Protein AF-A0AAW4BIM4-F1 (afdb_monomer)

Sequence (90 aa):
MIDETNPAGRLHKILATAREQSDKKSVRDVWAYALNVEPNDAEVTKAVVELYSLTHEIQSLIKMKEGLNHDLYLSSFSRIERALIPLNLA

Nearest PDB structures (foldseek):
  8e0m-assembly1_C  TM=4.674E-01  e=5.020E+00  synthetic construct
  4zb6-assembly2_C  TM=3.602E-01  e=6.937E+00  Phanerodontia chrysosporium

Organism: Vibrio anguillarum (NCBI:txid55601)

Radius of gyration: 13.97 Å; Cα contacts (8 Å, |Δi|>4): 66; chains: 1; bounding box: 35×28×3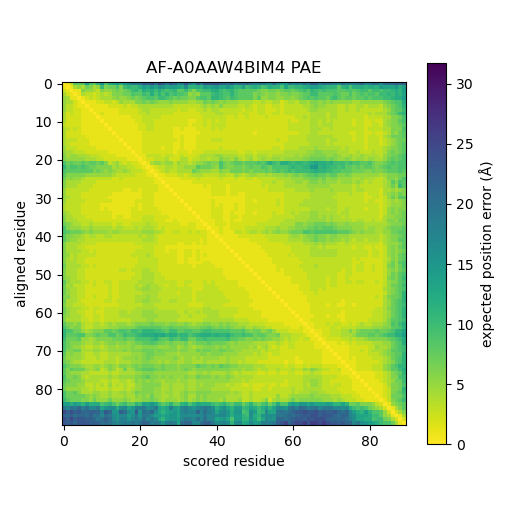8 Å

Solvent-accessible surface area (backbone atoms only — not comparable to full-atom values): 5334 Å² total; per-residue (Å²): 134,79,59,60,90,42,70,65,28,41,52,49,51,35,54,49,51,36,66,72,47,65,89,86,54,53,71,50,54,35,48,8,61,37,68,72,48,62,79,44,72,67,55,35,50,52,53,44,53,51,51,50,50,52,55,53,52,47,53,52,59,54,70,70,43,82,96,56,67,55,67,74,74,51,64,59,48,71,58,54,50,62,71,51,52,79,64,81,76,118

pLDDT: mean 87.67, std 9.84, range [42.22, 96.31]

Foldseek 3Di:
DQPCVDLVSVLVQLVVQLVPDDPPDQNLVSQCRSQVHDSDPVGSLVSLVVSLVSLVVVLVVQVPDPPDPSCVVCVCSVVVNVVSPPDPSD

Structure (mmCIF, N/CA/C/O backbone):
data_AF-A0AAW4BIM4-F1
#
_entry.id   AF-A0AAW4BIM4-F1
#
loop_
_atom_site.group_PDB
_atom_site.id
_atom_site.type_symbol
_atom_site.label_atom_id
_atom_site.label_alt_id
_atom_site.label_comp_id
_atom_site.label_asym_id
_atom_site.label_entity_id
_atom_site.label_seq_id
_atom_site.pdbx_PDB_ins_code
_atom_site.Cartn_x
_atom_site.Cartn_y
_atom_site.Cartn_z
_atom_site.occupancy
_atom_site.B_iso_or_equiv
_atom_site.auth_seq_id
_atom_site.auth_comp_id
_atom_site.auth_asym_id
_atom_site.auth_atom_id
_atom_site.pdbx_PDB_model_num
ATOM 1 N N . MET A 1 1 ? -14.415 14.009 -4.359 1.00 66.75 1 MET A N 1
ATOM 2 C CA . MET A 1 1 ? -12.964 14.226 -4.524 1.00 66.75 1 MET A CA 1
ATOM 3 C C . MET A 1 1 ? -12.281 13.545 -3.358 1.00 66.75 1 MET A C 1
ATOM 5 O O . MET A 1 1 ? -12.741 13.726 -2.238 1.00 66.75 1 MET A O 1
ATOM 9 N N . ILE A 1 2 ? -11.299 12.688 -3.622 1.00 76.12 2 ILE A N 1
ATOM 10 C CA . ILE A 1 2 ? -10.542 12.015 -2.563 1.00 76.12 2 ILE A CA 1
ATOM 11 C C . ILE A 1 2 ? -9.493 13.005 -2.073 1.00 76.12 2 ILE A C 1
ATOM 13 O O . ILE A 1 2 ? -8.787 13.600 -2.880 1.00 76.12 2 ILE A O 1
ATOM 17 N N . ASP A 1 3 ? -9.443 13.219 -0.765 1.00 81.12 3 ASP A N 1
ATOM 18 C CA . ASP A 1 3 ? -8.461 14.101 -0.149 1.00 81.12 3 ASP A CA 1
ATOM 19 C C . ASP A 1 3 ? -7.118 13.374 -0.023 1.00 81.12 3 ASP A C 1
ATOM 21 O O . ASP A 1 3 ? -6.938 12.529 0.851 1.00 81.12 3 ASP A O 1
ATOM 25 N N . GLU A 1 4 ? -6.179 13.704 -0.908 1.00 82.12 4 GLU A N 1
ATOM 26 C CA . GLU A 1 4 ? -4.834 13.121 -0.944 1.00 82.12 4 GLU A CA 1
ATOM 27 C C . GLU A 1 4 ? -3.903 13.654 0.157 1.00 82.12 4 GLU A C 1
ATOM 29 O O . GLU A 1 4 ? -2.769 13.192 0.268 1.00 82.12 4 GLU A O 1
ATOM 34 N N . THR A 1 5 ? -4.345 14.618 0.972 1.00 82.75 5 THR A N 1
ATOM 35 C CA . THR A 1 5 ? -3.526 15.158 2.068 1.00 82.75 5 THR A CA 1
ATOM 36 C C . THR A 1 5 ? -3.524 14.250 3.296 1.00 82.75 5 THR A C 1
ATOM 38 O O . THR A 1 5 ? -2.608 14.329 4.115 1.00 82.75 5 THR A O 1
ATOM 41 N N . ASN A 1 6 ? -4.496 13.335 3.403 1.00 85.25 6 ASN A N 1
ATOM 42 C CA . ASN A 1 6 ? -4.560 12.350 4.477 1.00 85.25 6 ASN A CA 1
ATOM 43 C C . ASN A 1 6 ? -4.052 10.956 4.036 1.00 85.25 6 ASN A C 1
ATOM 45 O O . ASN A 1 6 ? -4.085 10.619 2.846 1.00 85.25 6 ASN A O 1
ATOM 49 N N . PRO A 1 7 ? -3.615 10.108 4.989 1.00 87.25 7 PRO A N 1
ATOM 50 C CA . PRO A 1 7 ? -3.087 8.770 4.711 1.00 87.25 7 PRO A CA 1
ATOM 51 C C . PRO A 1 7 ? -3.978 7.887 3.8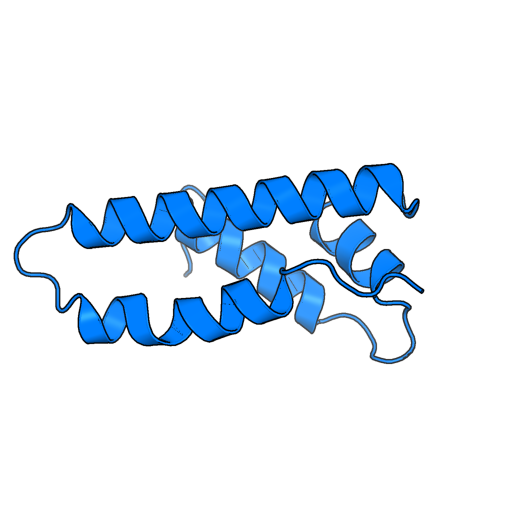23 1.00 87.25 7 PRO A C 1
ATOM 53 O O . PRO A 1 7 ? -3.477 7.232 2.909 1.00 87.25 7 PRO A O 1
ATOM 56 N N . ALA A 1 8 ? -5.298 7.896 4.036 1.00 87.75 8 ALA A N 1
ATOM 57 C CA . ALA A 1 8 ? -6.227 7.061 3.274 1.00 87.75 8 ALA A CA 1
ATOM 58 C C . ALA A 1 8 ? -6.335 7.502 1.808 1.00 87.75 8 ALA A C 1
ATOM 60 O O . ALA A 1 8 ? -6.362 6.659 0.910 1.00 87.75 8 ALA A O 1
ATOM 61 N N . GLY A 1 9 ? -6.343 8.812 1.547 1.00 89.56 9 GLY A N 1
ATOM 62 C CA . GLY A 1 9 ? -6.315 9.329 0.182 1.00 89.56 9 GLY A CA 1
ATOM 63 C C . GLY A 1 9 ? -4.998 9.045 -0.532 1.00 89.56 9 GLY A C 1
ATOM 64 O O . GLY A 1 9 ? -5.017 8.653 -1.700 1.00 89.56 9 GLY A O 1
ATOM 65 N N . ARG A 1 10 ? -3.861 9.144 0.174 1.00 89.88 10 ARG A N 1
ATOM 66 C CA . ARG A 1 10 ? -2.547 8.750 -0.369 1.00 89.88 10 ARG A CA 1
ATOM 67 C C . ARG A 1 10 ? -2.514 7.270 -0.746 1.00 89.88 10 ARG A C 1
ATOM 69 O O . ARG A 1 10 ? -2.115 6.947 -1.862 1.00 89.88 10 ARG A O 1
ATOM 76 N N . LEU A 1 11 ? -2.984 6.385 0.139 1.00 90.56 11 LEU A N 1
ATOM 77 C CA . LEU A 1 11 ? -3.081 4.950 -0.143 1.00 90.56 11 LEU A CA 1
ATOM 78 C C . LEU A 1 11 ? -3.971 4.687 -1.363 1.00 90.56 11 LEU A C 1
ATOM 80 O O . LEU A 1 11 ? -3.574 3.954 -2.266 1.00 90.56 11 LEU A O 1
ATOM 84 N N . HIS A 1 12 ? -5.145 5.322 -1.429 1.00 90.94 12 HIS A N 1
ATOM 85 C CA . HIS A 1 12 ? -6.036 5.183 -2.579 1.00 90.94 12 HIS A CA 1
ATOM 86 C C . HIS A 1 12 ? -5.346 5.592 -3.885 1.00 90.94 12 HIS A C 1
ATOM 88 O O . HIS A 1 12 ? -5.441 4.863 -4.869 1.00 90.94 12 HIS A O 1
ATOM 94 N N . LYS A 1 13 ? -4.647 6.734 -3.905 1.00 92.69 13 LYS A N 1
ATOM 95 C CA . LYS A 1 13 ? -3.917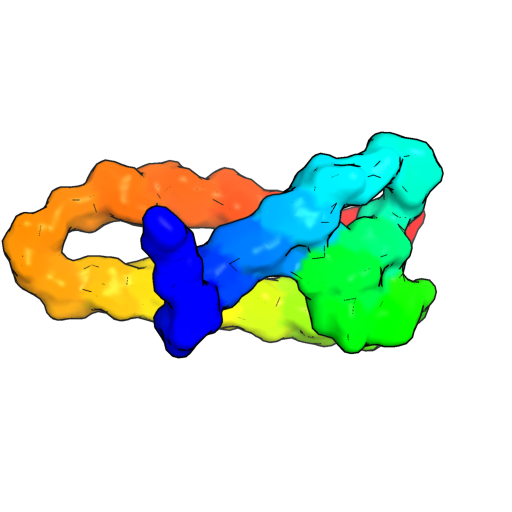 7.203 -5.090 1.00 92.69 13 LYS A CA 1
ATOM 96 C C . LYS A 1 13 ? -2.889 6.175 -5.555 1.00 92.69 13 LYS A C 1
ATOM 98 O O . LYS A 1 13 ? -2.892 5.819 -6.724 1.00 92.69 13 LYS A O 1
ATOM 103 N N . ILE A 1 14 ? -2.061 5.662 -4.645 1.00 92.81 14 ILE A N 1
ATOM 104 C CA . ILE A 1 14 ? -1.024 4.670 -4.968 1.00 92.81 14 ILE A CA 1
ATOM 105 C C . ILE A 1 14 ? -1.652 3.405 -5.571 1.00 92.81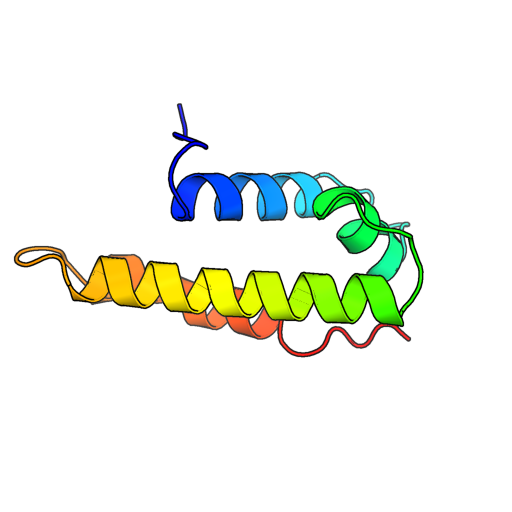 14 ILE A C 1
ATOM 107 O O . ILE A 1 14 ? -1.226 2.943 -6.629 1.00 92.81 14 ILE A O 1
ATOM 111 N N . LEU A 1 15 ? -2.703 2.874 -4.939 1.00 90.94 15 LEU A N 1
ATOM 112 C CA . LEU A 1 15 ? -3.394 1.675 -5.422 1.00 90.94 15 LEU A CA 1
ATOM 113 C C . LEU A 1 15 ? -4.097 1.907 -6.768 1.00 90.94 15 LEU A C 1
ATOM 115 O O . LEU A 1 15 ? -4.103 1.016 -7.617 1.00 90.94 15 LEU A O 1
ATOM 119 N N . ALA A 1 16 ? -4.673 3.092 -6.983 1.00 92.81 16 ALA A N 1
ATOM 120 C CA . ALA A 1 16 ? -5.279 3.464 -8.258 1.00 92.81 16 ALA A CA 1
ATOM 121 C C . ALA A 1 16 ? -4.225 3.531 -9.372 1.00 92.81 16 ALA A C 1
ATOM 123 O O . ALA A 1 16 ? -4.410 2.896 -10.408 1.00 92.81 16 ALA A O 1
ATOM 124 N N . THR A 1 17 ? -3.090 4.190 -9.120 1.00 93.94 17 THR A N 1
ATOM 125 C CA . THR A 1 17 ? -1.968 4.275 -10.065 1.00 93.94 17 THR A CA 1
ATOM 126 C C . THR A 1 17 ? -1.428 2.895 -10.439 1.00 93.94 17 THR A C 1
ATOM 128 O O . THR A 1 17 ? -1.157 2.642 -11.614 1.00 93.94 17 THR A O 1
ATOM 131 N N . ALA A 1 18 ? -1.294 1.990 -9.461 1.00 91.94 18 ALA A N 1
ATOM 132 C CA . ALA A 1 18 ? -0.866 0.612 -9.702 1.00 91.94 18 ALA A CA 1
ATOM 133 C C . ALA A 1 18 ? -1.880 -0.158 -10.565 1.00 91.94 18 ALA A C 1
ATOM 135 O O . ALA A 1 18 ? -1.496 -0.832 -11.517 1.00 91.94 18 ALA A O 1
ATOM 136 N N . ARG A 1 19 ? -3.181 -0.016 -10.277 1.00 90.94 19 ARG A N 1
ATOM 137 C CA . ARG A 1 19 ? -4.269 -0.673 -11.021 1.00 90.94 19 ARG A CA 1
ATOM 138 C C . ARG A 1 19 ? -4.400 -0.182 -12.465 1.00 90.94 19 ARG A C 1
ATOM 140 O O . ARG A 1 19 ? -4.851 -0.933 -13.318 1.00 90.94 19 ARG A O 1
ATOM 147 N N . GLU A 1 20 ? -4.058 1.072 -12.735 1.00 93.50 20 GLU A N 1
ATOM 148 C CA . GLU A 1 20 ? -4.111 1.660 -14.081 1.00 93.50 20 GLU A CA 1
ATOM 149 C C . GLU A 1 20 ? -2.961 1.195 -14.991 1.00 93.50 20 GLU A C 1
ATOM 151 O O . GLU A 1 20 ? -2.957 1.492 -16.187 1.00 93.50 20 GLU A O 1
ATOM 156 N N . GLN A 1 21 ? -1.984 0.457 -14.453 1.00 92.81 21 GLN A N 1
ATOM 157 C CA . GLN A 1 21 ? -0.907 -0.106 -15.256 1.00 92.81 21 GLN A CA 1
ATOM 158 C C . GLN A 1 21 ? -1.381 -1.286 -16.111 1.00 92.81 21 GLN A C 1
ATOM 160 O O . GLN A 1 21 ? -2.289 -2.028 -15.757 1.00 92.81 21 GLN A O 1
ATOM 165 N N . SER A 1 22 ? -0.721 -1.468 -17.255 1.00 89.12 22 SER A N 1
ATOM 166 C CA . SER A 1 22 ? -0.964 -2.597 -18.156 1.00 89.12 22 SER A CA 1
ATOM 167 C C . SER A 1 22 ? -0.588 -3.931 -17.511 1.00 89.12 22 SER A C 1
ATOM 169 O O . SER A 1 22 ? 0.520 -4.062 -16.991 1.00 89.12 22 SER A O 1
ATOM 171 N N . ASP A 1 23 ? -1.431 -4.950 -17.700 1.00 84.88 23 ASP A N 1
ATOM 172 C CA . ASP A 1 23 ? -1.190 -6.340 -17.274 1.00 84.88 23 ASP A CA 1
ATOM 173 C C . ASP A 1 23 ? 0.063 -6.979 -17.908 1.00 84.88 23 ASP A C 1
ATOM 175 O O . ASP A 1 23 ? 0.488 -8.060 -17.513 1.00 84.88 23 ASP A O 1
ATOM 179 N N . LYS A 1 24 ? 0.664 -6.334 -18.919 1.00 89.94 24 LYS A N 1
ATOM 180 C CA . LYS A 1 24 ? 1.917 -6.786 -19.549 1.00 89.94 24 LYS A CA 1
ATOM 181 C C . LYS A 1 24 ? 3.174 -6.360 -18.785 1.00 89.94 24 LYS A C 1
ATOM 183 O O . LYS A 1 24 ? 4.258 -6.825 -19.130 1.00 89.94 24 LYS A O 1
ATOM 188 N N . LYS A 1 25 ? 3.066 -5.429 -17.830 1.00 90.69 25 LYS A N 1
ATOM 189 C CA . LYS A 1 25 ? 4.206 -4.982 -17.020 1.00 90.69 25 LYS A CA 1
ATOM 190 C C . LYS A 1 25 ? 4.499 -5.994 -15.919 1.00 90.69 25 LYS A C 1
ATOM 192 O O . LYS A 1 25 ? 3.584 -6.614 -15.382 1.00 90.69 25 LYS A O 1
ATOM 197 N N . SER A 1 26 ? 5.773 -6.125 -15.555 1.00 90.56 26 SER A N 1
ATOM 198 C CA . SER A 1 26 ? 6.129 -6.900 -14.371 1.00 90.56 26 SER A CA 1
ATOM 199 C C . SER A 1 26 ? 5.567 -6.224 -13.119 1.00 90.56 26 SER A C 1
ATOM 201 O O . SER A 1 26 ? 5.435 -4.999 -13.061 1.00 90.56 26 SER A O 1
ATOM 203 N N . VAL A 1 27 ? 5.268 -7.019 -12.094 1.00 88.50 27 VAL A N 1
ATOM 204 C CA . VAL A 1 27 ? 4.798 -6.518 -10.795 1.00 88.50 27 VAL A CA 1
ATOM 205 C C . VAL A 1 27 ? 5.759 -5.467 -10.230 1.00 88.50 27 VAL A C 1
ATOM 207 O O . VAL A 1 27 ? 5.323 -4.437 -9.716 1.00 88.50 27 VAL A O 1
ATOM 210 N N . ARG A 1 28 ? 7.068 -5.686 -10.392 1.00 91.50 28 ARG A N 1
ATOM 211 C CA . ARG A 1 28 ? 8.109 -4.737 -9.997 1.00 91.50 28 ARG A CA 1
ATOM 212 C C . ARG A 1 28 ? 7.969 -3.392 -10.705 1.00 91.50 28 ARG A C 1
ATOM 214 O O . ARG A 1 28 ? 7.995 -2.369 -10.033 1.00 91.50 28 ARG A O 1
ATOM 221 N N . ASP A 1 29 ? 7.781 -3.379 -12.024 1.00 93.25 29 ASP A N 1
ATOM 222 C CA . ASP A 1 29 ? 7.658 -2.131 -12.793 1.00 93.25 29 ASP A CA 1
ATOM 223 C C . ASP A 1 29 ? 6.374 -1.370 -12.445 1.00 93.25 29 ASP A C 1
ATOM 225 O O . ASP A 1 29 ? 6.355 -0.138 -12.435 1.00 93.25 29 ASP A O 1
ATOM 229 N N . VAL A 1 30 ? 5.293 -2.099 -12.150 1.00 93.31 30 VAL A N 1
ATOM 230 C CA . VAL A 1 30 ? 4.027 -1.513 -11.693 1.00 93.31 30 VAL A CA 1
ATOM 231 C C . VAL A 1 30 ? 4.223 -0.793 -10.362 1.00 93.31 30 VAL A C 1
ATOM 233 O O . VAL A 1 30 ? 3.840 0.372 -10.235 1.00 93.31 30 VAL A O 1
ATOM 236 N N . TRP A 1 31 ? 4.846 -1.454 -9.385 1.00 93.12 31 TRP A N 1
ATOM 237 C CA . TRP A 1 31 ? 5.080 -0.860 -8.071 1.00 93.12 31 TRP A CA 1
ATOM 238 C C . TRP A 1 31 ? 6.130 0.243 -8.092 1.00 93.12 31 TRP A C 1
ATOM 240 O O . TRP A 1 31 ? 5.910 1.273 -7.461 1.00 93.12 31 TRP A O 1
ATOM 250 N N . ALA A 1 32 ? 7.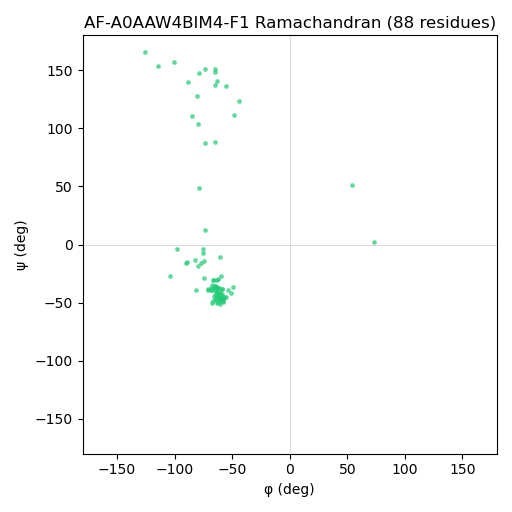206 0.084 -8.864 1.00 94.56 32 ALA A N 1
ATOM 251 C CA . ALA A 1 32 ? 8.201 1.130 -9.082 1.00 94.56 32 ALA A CA 1
ATOM 252 C C . ALA A 1 32 ? 7.549 2.417 -9.606 1.00 94.56 32 ALA A C 1
ATOM 254 O O . ALA A 1 32 ? 7.775 3.500 -9.070 1.00 94.56 32 ALA A O 1
ATOM 255 N N . TYR A 1 33 ? 6.652 2.286 -10.589 1.00 95.56 33 TYR A N 1
ATOM 256 C CA . TYR A 1 33 ? 5.900 3.416 -11.126 1.00 95.56 33 TYR A CA 1
ATOM 257 C C . TYR A 1 33 ? 4.926 4.016 -10.102 1.00 95.56 33 TYR A C 1
ATOM 259 O O . TYR A 1 33 ? 4.910 5.228 -9.901 1.00 95.56 33 TYR A O 1
ATOM 267 N N . ALA A 1 34 ? 4.122 3.185 -9.433 1.00 94.50 34 ALA A N 1
ATOM 268 C CA . ALA A 1 34 ? 3.104 3.656 -8.493 1.00 94.50 34 ALA A CA 1
ATOM 269 C C . ALA A 1 34 ? 3.692 4.326 -7.239 1.00 94.50 34 ALA A C 1
ATOM 271 O O . ALA A 1 34 ? 3.068 5.227 -6.675 1.00 94.50 34 ALA A O 1
ATOM 272 N N . LEU A 1 35 ? 4.880 3.893 -6.815 1.00 93.81 35 LEU A N 1
ATOM 273 C CA . LEU A 1 35 ? 5.599 4.410 -5.648 1.00 93.81 35 LEU A CA 1
ATOM 274 C C . LEU A 1 35 ? 6.669 5.445 -6.015 1.00 93.81 35 LEU A C 1
ATOM 276 O O . LEU A 1 35 ? 7.256 6.041 -5.116 1.00 93.81 35 LEU A O 1
ATOM 280 N N . ASN A 1 36 ? 6.884 5.695 -7.312 1.00 95.50 36 ASN A N 1
ATOM 281 C CA . ASN A 1 36 ? 7.895 6.612 -7.831 1.00 95.50 36 ASN A CA 1
ATOM 282 C C . ASN A 1 36 ? 9.308 6.298 -7.294 1.00 95.50 36 ASN A C 1
ATOM 284 O O . ASN A 1 36 ? 9.995 7.172 -6.762 1.00 95.50 36 ASN A O 1
ATOM 288 N N . VAL A 1 37 ? 9.715 5.033 -7.424 1.00 96.31 37 VAL A N 1
ATOM 289 C CA . VAL A 1 37 ? 11.042 4.522 -7.045 1.00 96.31 37 VAL A CA 1
ATOM 290 C C . VAL A 1 37 ? 11.711 3.815 -8.222 1.00 96.31 37 VAL A C 1
ATOM 292 O O . VAL A 1 37 ? 11.066 3.491 -9.219 1.00 96.31 37 VAL A O 1
ATOM 295 N N . GLU A 1 38 ? 13.012 3.560 -8.108 1.00 95.12 38 GLU A N 1
ATOM 296 C CA . GLU A 1 38 ? 13.763 2.826 -9.127 1.00 95.12 38 GLU A CA 1
ATOM 297 C C . GLU A 1 38 ? 13.247 1.382 -9.282 1.00 95.12 38 GLU A C 1
ATOM 299 O O . GLU A 1 38 ? 12.954 0.726 -8.278 1.00 95.12 38 GLU A O 1
ATOM 304 N N . PRO A 1 39 ? 13.176 0.838 -10.514 1.00 92.94 39 PRO A N 1
ATOM 305 C CA . PRO A 1 39 ? 12.633 -0.492 -10.796 1.00 92.94 39 PRO A CA 1
ATOM 306 C C . PRO A 1 39 ? 13.632 -1.617 -10.481 1.00 92.94 39 PRO A C 1
ATOM 308 O O . PRO A 1 39 ? 13.865 -2.514 -11.290 1.00 92.94 39 PRO A O 1
ATOM 311 N N . ASN A 1 40 ? 14.237 -1.574 -9.294 1.00 92.38 40 ASN A N 1
ATOM 312 C CA . ASN A 1 40 ? 15.077 -2.638 -8.758 1.00 92.38 40 ASN A CA 1
ATOM 313 C C . ASN A 1 40 ? 14.437 -3.255 -7.509 1.00 92.38 40 ASN A C 1
ATOM 315 O O . ASN A 1 40 ? 13.669 -2.611 -6.794 1.00 92.38 40 ASN A O 1
ATOM 319 N N . ASP A 1 41 ? 14.765 -4.517 -7.248 1.00 89.38 41 ASP A N 1
ATOM 320 C CA . ASP A 1 41 ? 14.064 -5.322 -6.248 1.00 89.38 41 ASP A CA 1
ATOM 321 C C . ASP A 1 41 ? 14.211 -4.754 -4.831 1.00 89.38 41 ASP A C 1
ATOM 323 O O . ASP A 1 41 ? 13.259 -4.794 -4.054 1.00 89.38 41 ASP A O 1
ATOM 327 N N . ALA A 1 42 ? 15.376 -4.191 -4.495 1.00 91.31 42 ALA A N 1
ATOM 328 C CA . ALA A 1 42 ? 15.644 -3.641 -3.171 1.00 91.31 42 ALA A CA 1
ATOM 329 C C . ALA A 1 42 ? 14.801 -2.387 -2.889 1.00 91.31 42 ALA A C 1
ATOM 331 O O . ALA A 1 42 ? 14.118 -2.329 -1.864 1.00 91.31 42 ALA A O 1
ATOM 332 N N . GLU A 1 43 ? 14.802 -1.416 -3.808 1.00 93.75 43 GLU A N 1
ATOM 333 C CA . GLU A 1 43 ? 14.028 -0.175 -3.667 1.00 93.75 43 GLU A CA 1
ATOM 334 C C . GLU A 1 43 ? 12.522 -0.448 -3.684 1.00 93.75 43 GLU A C 1
ATOM 336 O O . GLU A 1 43 ? 11.792 0.042 -2.820 1.00 93.75 43 GLU A O 1
ATOM 341 N N . VAL A 1 44 ? 12.053 -1.301 -4.601 1.00 93.44 44 VAL A N 1
ATOM 342 C CA . VAL A 1 44 ? 10.634 -1.673 -4.675 1.00 93.44 44 VAL A CA 1
ATOM 343 C C . VAL A 1 44 ? 10.193 -2.406 -3.410 1.00 93.44 44 VAL A C 1
ATOM 345 O O . VAL A 1 44 ? 9.158 -2.065 -2.843 1.00 93.44 44 VAL A O 1
ATOM 348 N N . THR A 1 45 ? 10.978 -3.368 -2.917 1.00 90.88 45 THR A N 1
ATOM 349 C CA . THR A 1 45 ? 10.645 -4.094 -1.680 1.00 90.88 45 THR A CA 1
ATOM 350 C C . THR A 1 45 ? 10.551 -3.141 -0.496 1.00 90.88 45 THR A C 1
ATOM 352 O O . THR A 1 45 ? 9.574 -3.184 0.252 1.00 90.88 45 THR A O 1
ATOM 355 N N . LYS A 1 46 ? 11.535 -2.249 -0.338 1.00 92.00 46 LYS A N 1
ATOM 356 C CA . LYS A 1 46 ?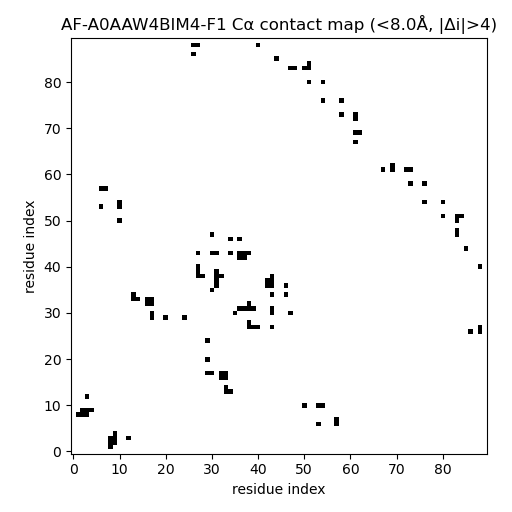 11.537 -1.251 0.734 1.00 92.00 46 LYS A CA 1
ATOM 357 C C . LYS A 1 46 ? 10.290 -0.365 0.668 1.00 92.00 46 LYS A C 1
ATOM 359 O O . LYS A 1 46 ? 9.588 -0.230 1.668 1.00 92.00 46 LYS A O 1
ATOM 364 N N . ALA A 1 47 ? 9.971 0.168 -0.510 1.00 92.88 47 ALA A N 1
ATOM 365 C CA . ALA A 1 47 ? 8.814 1.037 -0.700 1.00 92.88 47 ALA A CA 1
ATOM 366 C C . ALA A 1 47 ? 7.475 0.308 -0.456 1.00 92.88 47 ALA A C 1
ATOM 368 O O . ALA A 1 47 ? 6.546 0.878 0.118 1.00 92.88 47 ALA A O 1
ATOM 369 N N . VAL A 1 48 ? 7.368 -0.973 -0.825 1.00 91.44 48 VAL A N 1
ATOM 370 C CA . VAL A 1 48 ? 6.176 -1.796 -0.552 1.00 91.44 48 VAL A CA 1
ATOM 371 C C . VAL A 1 48 ? 6.020 -2.084 0.947 1.00 91.44 48 VAL A C 1
ATOM 373 O O . VAL A 1 48 ? 4.902 -2.049 1.461 1.00 91.44 48 VAL A O 1
ATOM 376 N N . VAL A 1 49 ? 7.115 -2.301 1.682 1.00 90.38 49 VAL A N 1
ATOM 377 C CA . VAL A 1 49 ? 7.085 -2.449 3.151 1.00 90.38 49 VAL A CA 1
ATOM 378 C C . VAL A 1 49 ? 6.647 -1.147 3.836 1.00 90.38 49 VAL A C 1
ATOM 380 O O . VAL A 1 49 ? 5.862 -1.172 4.790 1.00 90.38 49 VAL A O 1
ATOM 383 N N . GLU A 1 50 ? 7.091 0.005 3.337 1.00 90.62 50 GLU A N 1
ATOM 384 C CA . GLU A 1 50 ? 6.620 1.312 3.812 1.00 90.62 50 GLU A CA 1
ATOM 385 C C . GLU A 1 50 ? 5.116 1.501 3.535 1.00 90.62 50 GLU A C 1
ATOM 387 O O . GLU A 1 50 ? 4.370 1.927 4.420 1.00 90.62 50 GLU A O 1
ATOM 392 N N . LEU A 1 51 ? 4.628 1.090 2.358 1.00 91.69 51 LEU A N 1
ATOM 393 C CA . LEU A 1 51 ? 3.199 1.101 2.023 1.00 91.69 51 LEU A CA 1
ATOM 394 C C . LEU A 1 51 ? 2.369 0.165 2.920 1.00 91.69 51 LEU A C 1
ATOM 396 O O . LEU A 1 51 ? 1.253 0.504 3.330 1.00 91.69 51 LEU A O 1
ATOM 400 N N . TYR A 1 52 ? 2.912 -1.004 3.261 1.00 90.06 52 TYR A N 1
ATOM 401 C CA . TYR A 1 52 ? 2.304 -1.909 4.235 1.00 90.06 52 TYR A CA 1
ATOM 402 C C . TYR A 1 52 ? 2.185 -1.235 5.609 1.00 90.06 52 TYR A C 1
ATOM 404 O O . TYR A 1 52 ? 1.133 -1.291 6.244 1.00 90.06 52 TYR A O 1
ATOM 412 N N . SER A 1 53 ? 3.218 -0.508 6.032 1.00 88.50 53 SER A N 1
ATOM 413 C CA . SER A 1 53 ? 3.218 0.235 7.299 1.00 88.50 53 SER A CA 1
ATOM 414 C C . SER A 1 53 ? 2.170 1.359 7.308 1.00 88.50 53 SER A C 1
ATOM 416 O O . SER A 1 53 ? 1.416 1.486 8.273 1.00 88.50 53 SER A O 1
ATOM 418 N N . LEU A 1 54 ? 2.026 2.100 6.200 1.00 90.00 54 LEU A N 1
ATOM 419 C CA . LEU A 1 54 ? 0.962 3.099 6.013 1.00 90.00 54 LEU A CA 1
ATOM 420 C C . LEU A 1 54 ? -0.440 2.476 6.135 1.00 90.00 54 LEU A C 1
ATOM 422 O O . LEU A 1 54 ? -1.352 3.064 6.717 1.00 90.00 54 LEU A O 1
ATOM 426 N N . THR A 1 55 ? -0.611 1.261 5.611 1.00 91.38 55 THR A N 1
ATOM 427 C CA . THR A 1 55 ? -1.873 0.512 5.692 1.00 91.38 55 THR A CA 1
ATOM 428 C C . THR A 1 55 ? -2.243 0.194 7.149 1.00 91.38 55 THR A C 1
ATOM 430 O O . THR A 1 55 ? -3.412 0.302 7.523 1.00 91.38 55 THR A O 1
ATOM 433 N N . HIS A 1 56 ? -1.266 -0.125 8.003 1.00 90.62 56 HIS A N 1
ATOM 434 C CA . HIS A 1 56 ? -1.470 -0.331 9.448 1.00 90.62 56 HIS A CA 1
ATOM 435 C C . HIS A 1 56 ? -1.773 0.960 10.213 1.00 90.62 56 HIS A C 1
ATOM 437 O O . HIS A 1 56 ? -2.625 0.971 11.109 1.00 90.62 56 HIS A O 1
ATOM 443 N N . GLU A 1 57 ? -1.123 2.064 9.843 1.00 91.00 57 GLU A N 1
ATOM 444 C CA . GLU A 1 57 ? -1.390 3.379 10.430 1.00 91.00 57 GLU A CA 1
ATOM 445 C C . GLU A 1 57 ? -2.846 3.803 10.187 1.00 91.00 57 GLU A C 1
ATOM 447 O O . GLU A 1 57 ? -3.555 4.173 11.124 1.00 91.00 57 GLU A O 1
ATOM 452 N N . ILE A 1 58 ? -3.342 3.651 8.953 1.00 92.56 58 ILE A N 1
ATOM 453 C CA . ILE A 1 58 ? -4.734 3.973 8.606 1.00 92.56 58 ILE A CA 1
ATOM 454 C C . ILE A 1 58 ? -5.720 3.132 9.426 1.00 92.56 58 ILE A C 1
ATOM 456 O O . ILE A 1 58 ? -6.700 3.669 9.943 1.00 92.56 58 ILE A O 1
ATOM 460 N N . GLN A 1 59 ? -5.469 1.829 9.589 1.00 93.81 59 GLN A N 1
ATOM 461 C CA . GLN A 1 59 ? -6.322 0.971 10.421 1.00 93.81 59 GLN A CA 1
ATOM 462 C C . GLN A 1 59 ? -6.351 1.434 11.876 1.00 93.81 59 GLN A C 1
ATOM 464 O O . GLN A 1 59 ? -7.414 1.440 12.499 1.00 93.81 59 GLN A O 1
ATOM 469 N N . SER A 1 60 ? -5.203 1.843 12.415 1.00 92.31 60 SER A N 1
ATOM 470 C CA . SER A 1 60 ? -5.106 2.391 13.771 1.00 92.31 60 SER A CA 1
ATOM 471 C C . SER A 1 60 ? -5.922 3.679 13.906 1.00 92.31 60 SER A C 1
ATOM 473 O O . SER A 1 60 ? -6.729 3.796 14.826 1.00 92.31 60 SER A O 1
ATOM 475 N N . LEU A 1 61 ? -5.815 4.597 12.938 1.00 90.81 61 LEU A N 1
ATOM 476 C CA . LEU A 1 61 ? -6.601 5.836 12.905 1.00 90.81 61 LEU A CA 1
ATOM 477 C C . LEU A 1 61 ? -8.115 5.581 12.826 1.00 90.81 61 LEU A C 1
ATOM 479 O O . LEU A 1 61 ? -8.891 6.299 13.455 1.00 90.81 61 LEU A O 1
ATOM 483 N N . ILE A 1 62 ? -8.549 4.561 12.078 1.00 91.94 62 ILE A N 1
ATOM 484 C CA . ILE A 1 62 ? -9.960 4.150 12.007 1.00 91.94 62 ILE A CA 1
ATOM 485 C C . ILE A 1 62 ? -10.439 3.642 13.372 1.00 91.94 62 ILE A C 1
ATOM 487 O O . ILE A 1 62 ? -11.493 4.071 13.841 1.00 91.94 62 ILE A O 1
ATOM 491 N N . LYS A 1 63 ? -9.655 2.778 14.029 1.00 92.50 63 LYS A N 1
ATOM 492 C CA . LYS A 1 63 ? -9.986 2.199 15.345 1.00 92.50 63 LYS A CA 1
ATOM 493 C C . LYS A 1 63 ? -10.083 3.252 16.453 1.00 92.50 63 LYS A C 1
ATOM 495 O O . LYS A 1 63 ? -10.865 3.081 17.380 1.00 92.50 63 LYS A O 1
ATOM 500 N N . MET A 1 64 ? -9.323 4.343 16.351 1.00 92.44 64 MET A N 1
ATOM 501 C CA . MET A 1 64 ? -9.358 5.454 17.311 1.00 92.44 64 MET A CA 1
ATOM 502 C C . MET A 1 64 ? -10.604 6.345 17.188 1.00 92.44 64 MET A C 1
ATOM 504 O O . MET A 1 64 ? -10.862 7.149 18.081 1.00 92.44 64 MET A O 1
ATOM 508 N N . LYS A 1 65 ? -11.379 6.246 16.098 1.00 91.88 65 LYS A N 1
ATOM 509 C CA . LYS A 1 65 ? -12.604 7.037 15.927 1.00 91.88 65 LYS A CA 1
ATOM 510 C C . LYS A 1 65 ? -13.790 6.352 16.596 1.00 91.88 65 LYS A C 1
ATOM 512 O O . LYS A 1 65 ? -14.282 5.332 16.110 1.00 91.88 65 LYS A O 1
ATOM 517 N N . GLU A 1 66 ? -14.272 6.952 17.679 1.00 91.44 66 GLU A N 1
ATOM 518 C CA . GLU A 1 66 ? -15.505 6.539 18.350 1.00 91.44 66 GLU A CA 1
ATOM 519 C C . GLU A 1 66 ? -16.736 6.742 17.451 1.00 91.44 66 GLU A C 1
ATOM 521 O O . GLU A 1 66 ?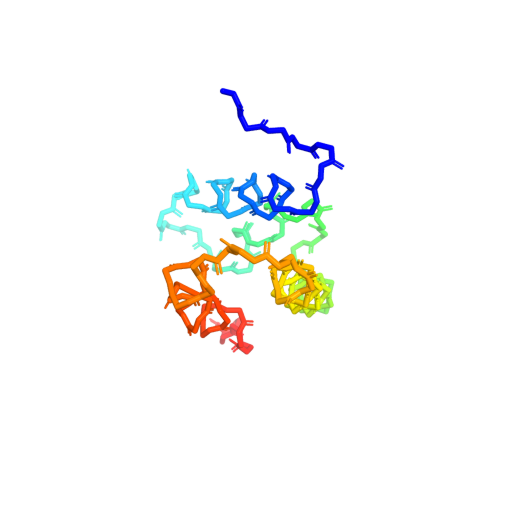 -16.781 7.645 16.613 1.00 91.44 66 GLU A O 1
ATOM 526 N N . GLY A 1 67 ? -17.743 5.877 17.607 1.00 89.62 67 GLY A N 1
ATOM 527 C CA . GLY A 1 67 ? -19.001 5.946 16.850 1.00 89.62 67 GLY A CA 1
ATOM 528 C C . GLY A 1 67 ? -18.906 5.521 15.378 1.00 89.62 67 GLY A C 1
ATOM 529 O O . GLY A 1 67 ? -19.905 5.568 14.662 1.00 89.62 67 GLY A O 1
ATOM 530 N N . LEU A 1 68 ? -17.731 5.092 14.912 1.00 90.31 68 LEU A N 1
ATOM 531 C CA . LEU A 1 68 ? -17.525 4.602 13.554 1.00 90.31 68 LEU A CA 1
ATOM 532 C C . LEU A 1 68 ? -17.808 3.094 13.482 1.00 90.31 68 LEU A C 1
ATOM 534 O O . LEU A 1 68 ? -17.437 2.340 14.377 1.00 90.31 68 LEU A O 1
ATOM 538 N N . ASN A 1 69 ? -18.450 2.632 12.407 1.00 91.88 69 ASN A N 1
ATOM 539 C CA . ASN A 1 69 ? -18.656 1.200 12.179 1.00 91.88 69 ASN A CA 1
ATOM 540 C C . ASN A 1 69 ? -17.327 0.551 11.756 1.00 91.88 69 ASN A C 1
ATOM 542 O O . ASN A 1 69 ? -17.005 0.494 10.569 1.00 91.88 69 ASN A O 1
ATOM 546 N N . HIS A 1 70 ? -16.522 0.124 12.728 1.00 93.19 70 HIS A N 1
ATOM 547 C CA . HIS A 1 70 ? -15.179 -0.403 12.475 1.00 93.19 70 HIS A CA 1
ATOM 548 C C . HIS A 1 70 ? -15.191 -1.621 11.551 1.00 93.19 70 HIS A C 1
ATOM 550 O O . HIS A 1 70 ? -14.345 -1.691 10.664 1.00 93.19 70 HIS A O 1
ATOM 556 N N . ASP A 1 71 ? -16.173 -2.516 11.675 1.00 91.44 71 ASP A N 1
ATOM 557 C CA . ASP A 1 71 ? -16.283 -3.708 10.826 1.00 91.44 71 ASP A CA 1
ATOM 558 C C . ASP A 1 71 ? -16.400 -3.339 9.346 1.00 91.44 71 ASP A C 1
ATOM 560 O O . ASP A 1 71 ? -15.678 -3.876 8.502 1.00 91.44 71 ASP A O 1
ATOM 564 N N . LEU A 1 72 ? -17.259 -2.366 9.026 1.00 90.75 72 LEU A N 1
ATOM 565 C CA . LEU A 1 72 ? -17.437 -1.891 7.658 1.00 90.75 72 LEU A CA 1
ATOM 566 C C . LEU A 1 72 ? -16.129 -1.324 7.091 1.00 90.75 72 LEU A C 1
ATOM 568 O O . LEU A 1 72 ? -15.705 -1.722 6.005 1.00 90.75 72 LEU A O 1
ATOM 572 N N . TYR A 1 73 ? -15.483 -0.417 7.826 1.00 89.06 73 TYR A N 1
ATOM 573 C CA . TYR A 1 73 ? -14.299 0.298 7.341 1.00 89.06 73 TYR A CA 1
ATOM 574 C C . TYR A 1 73 ? -13.031 -0.565 7.317 1.00 89.06 73 TYR A C 1
ATOM 576 O O . TYR A 1 73 ? -12.165 -0.344 6.473 1.00 89.06 73 TYR A O 1
ATOM 584 N N . LEU A 1 74 ? -12.921 -1.560 8.199 1.00 91.62 74 LEU A N 1
ATOM 585 C CA . LEU A 1 74 ? -11.763 -2.456 8.266 1.00 91.62 74 LEU A CA 1
ATOM 586 C C . LEU A 1 74 ? -11.914 -3.703 7.379 1.00 91.62 74 LEU A C 1
ATOM 588 O O . LEU A 1 74 ? -10.911 -4.339 7.057 1.00 91.62 74 LEU A O 1
ATOM 592 N N . SER A 1 75 ? -13.129 -4.028 6.918 1.00 92.12 75 SER A N 1
ATOM 593 C CA . SER A 1 75 ? -13.442 -5.248 6.147 1.00 92.12 75 SER A CA 1
ATOM 594 C C . SER A 1 75 ? -12.502 -5.530 4.965 1.00 92.12 75 SER A C 1
ATOM 596 O O . SER A 1 75 ? -12.169 -6.682 4.677 1.00 92.12 75 SER A O 1
ATOM 598 N N . SER A 1 76 ? -12.050 -4.481 4.273 1.00 85.25 76 SER A N 1
ATOM 599 C CA . SER A 1 76 ? -11.256 -4.601 3.044 1.00 85.25 76 SER A CA 1
ATOM 600 C C . SER A 1 76 ? -9.744 -4.668 3.282 1.00 85.25 76 SER A C 1
ATOM 602 O O . SER A 1 76 ? -9.010 -5.081 2.382 1.00 85.25 76 SER A O 1
ATOM 604 N N . PHE A 1 77 ? -9.262 -4.323 4.480 1.00 89.12 77 PHE A N 1
ATOM 605 C CA . PHE A 1 77 ? -7.825 -4.224 4.759 1.00 89.12 77 PHE A CA 1
ATOM 606 C C . PHE A 1 77 ? -7.108 -5.571 4.660 1.00 89.12 77 PHE A C 1
ATOM 608 O O . PHE A 1 77 ? -6.032 -5.635 4.078 1.00 89.12 77 PHE A O 1
ATOM 615 N N . SER A 1 78 ? -7.758 -6.669 5.055 1.00 85.69 78 SER A N 1
ATOM 616 C CA . SER A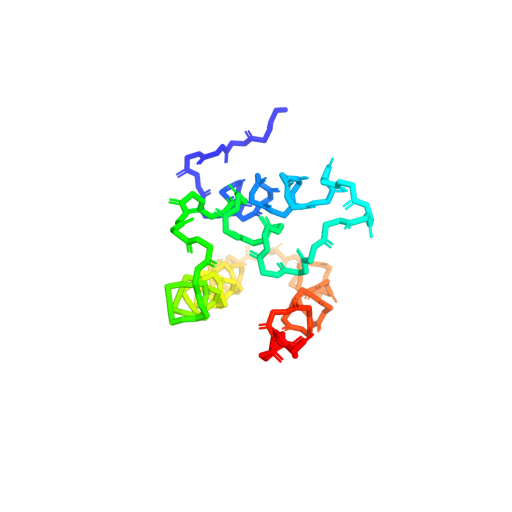 1 78 ? -7.190 -8.021 4.910 1.00 85.69 78 SER A CA 1
ATOM 617 C C . SER A 1 78 ? -6.873 -8.410 3.458 1.00 85.69 78 SER A C 1
ATOM 619 O O . SER A 1 78 ? -6.021 -9.265 3.205 1.00 85.69 78 SER A O 1
ATOM 621 N N . ARG A 1 79 ? -7.588 -7.841 2.476 1.00 85.38 79 ARG A N 1
ATOM 622 C CA . ARG A 1 79 ? -7.321 -8.062 1.046 1.00 85.38 79 ARG A CA 1
ATOM 623 C C . ARG A 1 79 ? -6.183 -7.174 0.557 1.00 85.38 79 ARG A C 1
ATOM 625 O O . ARG A 1 79 ? -5.373 -7.643 -0.231 1.00 85.38 79 ARG A O 1
ATOM 632 N N . ILE A 1 80 ? -6.128 -5.930 1.036 1.00 85.75 80 ILE A N 1
ATOM 633 C CA . ILE A 1 80 ? -5.059 -4.977 0.715 1.00 85.75 80 ILE A CA 1
ATOM 634 C C . ILE A 1 80 ? -3.725 -5.509 1.241 1.00 85.75 80 ILE A C 1
ATOM 636 O O . ILE A 1 80 ? -2.783 -5.643 0.474 1.00 85.75 80 ILE A O 1
ATOM 640 N N . GLU A 1 81 ? -3.664 -5.913 2.509 1.00 85.88 81 GLU A N 1
ATOM 641 C CA . GLU A 1 81 ? -2.455 -6.470 3.124 1.00 85.88 81 GLU A CA 1
ATOM 642 C C . GLU A 1 81 ? -1.941 -7.697 2.368 1.00 85.88 81 GLU A C 1
ATOM 644 O O . GLU A 1 81 ? -0.759 -7.772 2.053 1.00 85.88 81 GLU A O 1
ATOM 649 N N . ARG A 1 82 ? -2.826 -8.627 1.987 1.00 82.44 82 ARG A N 1
ATOM 650 C CA . ARG A 1 82 ? -2.444 -9.803 1.186 1.00 82.44 82 ARG A CA 1
ATOM 651 C C . ARG A 1 82 ? -1.885 -9.457 -0.192 1.00 82.44 82 ARG A C 1
ATOM 653 O O . ARG A 1 82 ? -1.078 -10.223 -0.701 1.00 82.44 82 ARG A O 1
ATOM 660 N N . ALA A 1 83 ? -2.304 -8.342 -0.785 1.00 78.81 83 ALA A N 1
ATOM 661 C CA . ALA A 1 83 ? -1.745 -7.865 -2.046 1.00 78.81 83 ALA A CA 1
ATOM 662 C C . ALA A 1 83 ? -0.364 -7.198 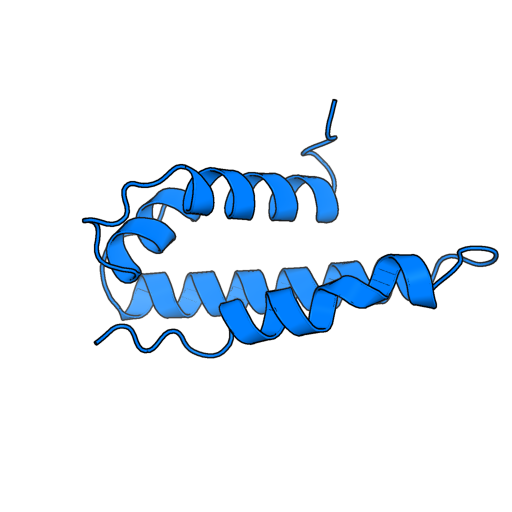-1.876 1.00 78.81 83 ALA A C 1
ATOM 664 O O . ALA A 1 83 ? 0.329 -7.008 -2.871 1.00 78.81 83 ALA A O 1
ATOM 665 N N . LEU A 1 84 ? 0.023 -6.839 -0.644 1.00 80.62 84 LEU A N 1
ATOM 666 C CA . LEU A 1 84 ? 1.290 -6.172 -0.308 1.00 80.62 84 LEU A CA 1
ATOM 667 C C . LEU A 1 84 ? 2.330 -7.111 0.342 1.00 80.62 84 LEU A C 1
ATOM 669 O O . LEU A 1 84 ? 3.527 -6.859 0.231 1.00 80.62 84 LEU A O 1
ATOM 673 N N . ILE A 1 85 ? 1.889 -8.177 1.024 1.00 68.88 85 ILE A N 1
ATOM 674 C CA . ILE A 1 85 ? 2.726 -9.258 1.593 1.00 68.88 85 ILE A CA 1
ATOM 675 C C . ILE A 1 85 ? 3.582 -9.870 0.481 1.00 68.88 85 ILE A C 1
ATOM 677 O O . ILE A 1 85 ? 3.057 -10.033 -0.623 1.00 68.88 85 ILE A O 1
ATOM 681 N N . PRO A 1 86 ? 4.886 -10.133 0.740 1.00 58.22 86 PRO A N 1
ATOM 682 C CA . PRO A 1 86 ? 5.953 -9.843 -0.202 1.00 58.22 86 PRO A CA 1
ATOM 683 C C . PRO A 1 86 ? 5.576 -10.384 -1.560 1.00 58.22 86 PRO A C 1
ATOM 685 O O . PRO A 1 86 ? 5.450 -11.596 -1.760 1.00 58.22 86 PRO A O 1
ATOM 688 N N . LEU A 1 87 ? 5.329 -9.425 -2.451 1.00 59.44 87 LEU A N 1
ATOM 689 C CA . LEU A 1 87 ? 5.141 -9.667 -3.862 1.00 59.44 87 LEU A CA 1
ATOM 690 C C . LEU A 1 87 ? 6.238 -10.644 -4.249 1.00 59.44 87 LEU A C 1
ATOM 692 O O . LEU A 1 87 ? 7.414 -10.401 -3.975 1.00 59.44 87 LEU A O 1
ATOM 696 N N . ASN A 1 88 ? 5.854 -11.781 -4.809 1.00 50.75 88 ASN A N 1
ATOM 697 C CA . ASN A 1 88 ? 6.818 -12.650 -5.447 1.00 50.75 88 ASN A CA 1
ATOM 698 C C . ASN A 1 88 ? 7.326 -11.831 -6.645 1.00 50.75 88 ASN A C 1
ATOM 700 O O . ASN A 1 88 ? 6.702 -11.834 -7.699 1.00 50.75 88 ASN A O 1
ATOM 704 N N . LEU A 1 89 ? 8.365 -11.014 -6.432 1.00 55.25 89 LEU A N 1
ATOM 705 C CA . LEU A 1 89 ? 8.953 -10.103 -7.422 1.00 55.25 89 LEU A CA 1
ATOM 706 C C . LEU A 1 89 ? 9.770 -10.872 -8.482 1.00 55.25 89 LEU A C 1
ATOM 708 O O . LEU A 1 89 ? 10.531 -10.255 -9.222 1.00 55.25 89 LEU A O 1
ATOM 712 N N . ALA A 1 90 ? 9.623 -12.201 -8.518 1.00 42.22 90 ALA A N 1
ATOM 713 C CA . ALA A 1 90 ? 10.272 -13.121 -9.441 1.00 42.22 90 ALA A CA 1
ATOM 714 C C . ALA A 1 90 ? 9.712 -13.007 -10.865 1.00 42.22 90 ALA A C 1
ATOM 716 O O . ALA A 1 90 ? 8.477 -12.849 -11.013 1.00 42.22 90 ALA A O 1
#

Mean predicted aligned error: 4.68 Å

Secondary structure (DSSP, 8-state):
---TTSHHHHHHHHHHHHHTS-TTS-HHHHHHHHHT--SSHHHHHHHHHHHHHHHHHHHHHHHTSTTS-HHHHHTTHHHHHHHHTT----